Protein AF-A0A933AWJ4-F1 (afdb_monomer)

Mean predicted aligned error: 7.68 Å

Structure (mmCIF, N/CA/C/O backbone):
data_AF-A0A933AWJ4-F1
#
_entry.id   AF-A0A933AWJ4-F1
#
loop_
_atom_site.group_PDB
_atom_site.id
_atom_site.type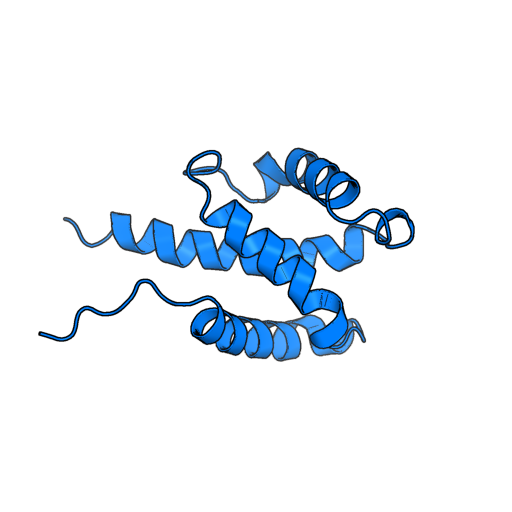_symbol
_atom_site.label_atom_id
_atom_site.label_alt_id
_atom_site.label_comp_id
_atom_site.label_asym_id
_atom_site.label_entity_id
_atom_site.label_seq_id
_atom_site.pdbx_PDB_ins_code
_atom_site.Cartn_x
_atom_site.Cartn_y
_atom_site.Cartn_z
_atom_site.occupancy
_atom_site.B_iso_or_equiv
_atom_site.auth_seq_id
_atom_site.auth_comp_id
_atom_site.auth_asym_id
_atom_site.auth_atom_id
_atom_site.pdbx_PDB_model_num
ATOM 1 N N . MET A 1 1 ? -9.585 -28.565 13.839 1.00 34.72 1 MET A N 1
ATOM 2 C CA . MET A 1 1 ? -10.185 -27.229 13.640 1.00 34.72 1 MET A CA 1
ATOM 3 C C . MET A 1 1 ? -9.211 -26.421 12.804 1.00 34.72 1 MET A C 1
ATOM 5 O O . MET A 1 1 ? -8.126 -26.131 13.290 1.00 34.72 1 MET A O 1
ATOM 9 N N . ALA A 1 2 ? -9.528 -26.156 11.536 1.00 42.50 2 ALA A N 1
ATOM 10 C CA . ALA A 1 2 ? -8.718 -25.260 10.720 1.00 42.50 2 ALA A CA 1
ATOM 11 C C . ALA A 1 2 ? -9.014 -23.830 11.184 1.00 42.50 2 ALA A C 1
ATOM 13 O O . ALA A 1 2 ? -9.994 -23.222 10.767 1.00 42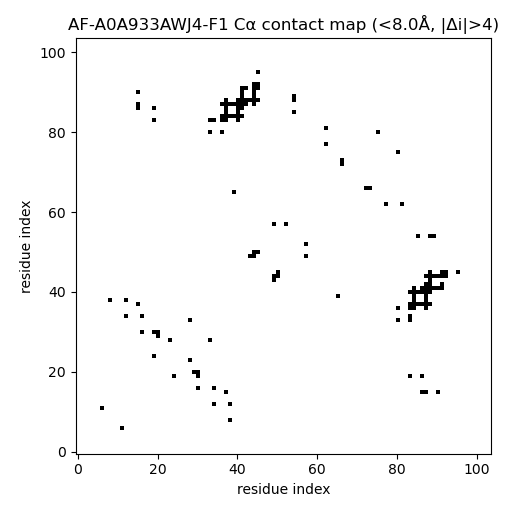.50 2 ALA A O 1
ATOM 14 N N . MET A 1 3 ? -8.207 -23.329 12.120 1.00 45.50 3 MET A N 1
ATOM 15 C CA . MET A 1 3 ? -8.041 -21.890 12.274 1.00 45.50 3 MET A CA 1
ATOM 16 C C . MET A 1 3 ? -7.501 -21.406 10.932 1.00 45.50 3 MET A C 1
ATOM 18 O O . MET A 1 3 ? -6.357 -21.694 10.597 1.00 45.50 3 MET A O 1
ATOM 22 N N . PHE A 1 4 ? -8.336 -20.783 10.104 1.00 43.94 4 PHE A N 1
ATOM 23 C CA . PHE A 1 4 ? -7.812 -20.040 8.968 1.00 43.94 4 PHE A CA 1
ATOM 24 C C . PHE A 1 4 ? -6.927 -18.957 9.585 1.00 43.94 4 PHE A C 1
ATOM 26 O O . PHE A 1 4 ? -7.458 -18.120 10.323 1.00 43.94 4 PHE A O 1
ATOM 33 N N . PRO A 1 5 ? -5.592 -19.011 9.418 1.00 50.84 5 PRO A N 1
ATOM 34 C CA . PRO A 1 5 ? -4.772 -17.915 9.891 1.00 50.84 5 PRO A CA 1
ATOM 35 C C . PRO A 1 5 ? -5.290 -16.637 9.215 1.00 50.84 5 PRO A C 1
ATOM 37 O O . PRO A 1 5 ? -5.772 -16.719 8.078 1.00 50.84 5 PRO A O 1
ATOM 40 N N . PRO A 1 6 ? -5.232 -15.471 9.886 1.00 55.34 6 PRO A N 1
ATOM 41 C CA . PRO A 1 6 ? -5.463 -14.204 9.196 1.00 55.34 6 PRO A CA 1
ATOM 42 C C . PRO A 1 6 ? -4.638 -14.227 7.907 1.00 55.34 6 PRO A C 1
ATOM 44 O O . PRO A 1 6 ? -3.484 -14.675 7.961 1.00 55.34 6 PRO A O 1
ATOM 47 N N . ARG A 1 7 ? -5.254 -13.869 6.763 1.00 63.47 7 ARG A N 1
ATOM 48 C CA . ARG A 1 7 ? -4.607 -13.986 5.446 1.00 63.47 7 ARG A CA 1
ATOM 49 C C . ARG A 1 7 ? -3.20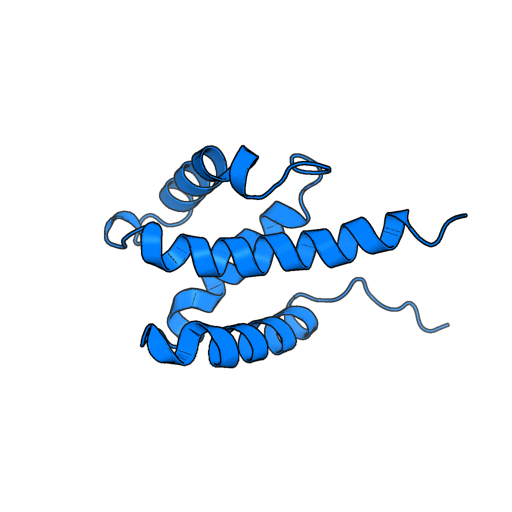2 -13.418 5.566 1.00 63.47 7 ARG A C 1
ATOM 51 O O . ARG A 1 7 ? -3.019 -12.269 5.972 1.00 63.47 7 ARG A O 1
ATOM 58 N N . ARG A 1 8 ? -2.203 -14.266 5.330 1.00 73.81 8 ARG A N 1
ATOM 59 C CA . ARG A 1 8 ? -0.819 -13.837 5.472 1.00 73.81 8 ARG A CA 1
ATOM 60 C C . ARG A 1 8 ? -0.500 -12.943 4.291 1.00 73.81 8 ARG A C 1
ATOM 62 O O . ARG A 1 8 ? -1.032 -13.134 3.200 1.00 73.81 8 ARG A O 1
ATOM 69 N N . TRP A 1 9 ? 0.431 -12.019 4.504 1.00 77.62 9 TRP A N 1
ATOM 70 C CA . TRP A 1 9 ? 0.994 -11.213 3.428 1.00 77.62 9 TRP A CA 1
ATOM 71 C C . TRP A 1 9 ? 1.355 -12.067 2.202 1.00 77.62 9 TRP A C 1
ATOM 73 O O . TRP A 1 9 ? 1.119 -11.632 1.091 1.00 77.62 9 TRP A O 1
ATOM 83 N N . ASP A 1 10 ? 1.837 -13.304 2.377 1.00 81.62 10 ASP A N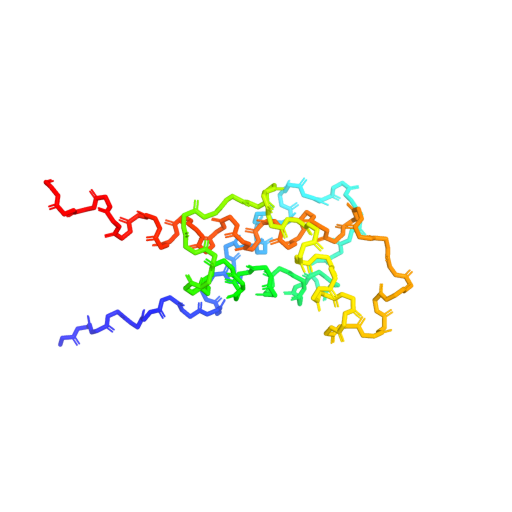 1
ATOM 84 C CA . ASP A 1 10 ? 2.188 -14.194 1.259 1.00 81.62 10 ASP A CA 1
ATOM 85 C C . ASP A 1 10 ? 0.997 -14.560 0.345 1.00 81.62 10 ASP A C 1
ATOM 87 O O . ASP A 1 10 ? 1.151 -14.582 -0.878 1.00 81.62 10 ASP A O 1
ATOM 91 N N . ASP A 1 11 ? -0.195 -14.778 0.916 1.00 82.44 11 ASP A N 1
ATOM 92 C CA . ASP A 1 11 ? -1.425 -15.048 0.160 1.00 82.44 11 ASP A CA 1
ATOM 93 C C . ASP 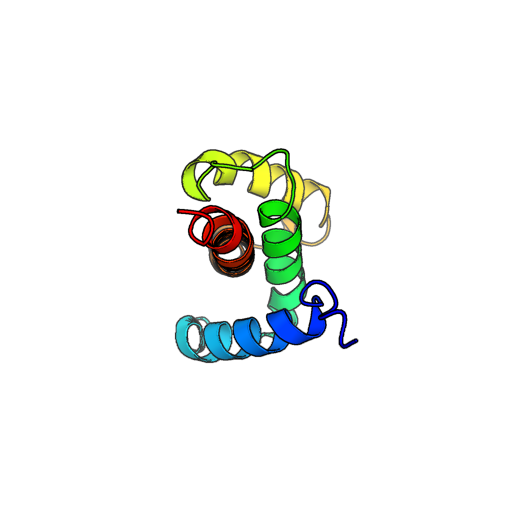A 1 11 ? -1.868 -13.798 -0.612 1.00 82.44 11 ASP A C 1
ATOM 95 O O . ASP A 1 11 ? -2.144 -13.844 -1.812 1.00 82.44 11 ASP A O 1
ATOM 99 N N . VAL A 1 12 ? -1.882 -12.655 0.078 1.00 85.00 12 VAL A N 1
ATOM 100 C CA . VAL A 1 12 ? -2.312 -11.365 -0.478 1.00 85.00 12 VAL A CA 1
ATOM 101 C C . VAL A 1 12 ? -1.322 -10.873 -1.540 1.00 85.00 12 VAL A C 1
ATOM 103 O O . VAL A 1 12 ? -1.737 -10.372 -2.582 1.00 85.00 12 VAL A O 1
ATOM 106 N N . ARG A 1 13 ? -0.021 -11.113 -1.341 1.00 87.19 13 ARG A N 1
ATOM 107 C CA . ARG A 1 13 ? 1.067 -10.803 -2.279 1.00 87.19 13 ARG A CA 1
ATOM 108 C C . ARG A 1 13 ? 0.838 -11.448 -3.639 1.00 87.19 13 ARG A C 1
ATOM 110 O O . ARG A 1 13 ? 1.115 -10.821 -4.651 1.00 87.19 13 ARG A O 1
ATOM 117 N N . ASN A 1 14 ? 0.384 -12.700 -3.684 1.00 88.00 14 ASN A N 1
ATOM 118 C CA . ASN A 1 14 ? 0.209 -13.414 -4.952 1.00 88.00 14 ASN A CA 1
ATOM 119 C C . ASN A 1 14 ? -0.956 -12.832 -5.776 1.00 88.00 14 ASN A C 1
ATOM 121 O O . ASN A 1 14 ? -0.823 -12.590 -6.978 1.00 88.00 14 ASN A O 1
ATOM 125 N N . ASP A 1 15 ? -2.061 -12.522 -5.098 1.00 87.69 15 ASP A N 1
ATOM 126 C CA . ASP A 1 15 ? -3.228 -11.858 -5.687 1.00 87.69 15 ASP A CA 1
ATOM 127 C C . ASP A 1 15 ? -2.864 -10.452 -6.191 1.00 87.69 15 ASP A C 1
ATOM 129 O O . ASP A 1 15 ? -3.098 -10.119 -7.351 1.00 87.69 15 ASP A O 1
ATOM 133 N N . LEU A 1 16 ? -2.199 -9.659 -5.342 1.00 88.62 16 LEU A N 1
ATOM 134 C CA . LEU A 1 16 ? -1.757 -8.299 -5.653 1.00 88.62 16 LEU A CA 1
ATOM 135 C C . LEU A 1 16 ? -0.729 -8.261 -6.778 1.00 88.62 16 LEU A C 1
ATOM 137 O O . LEU A 1 16 ? -0.800 -7.384 -7.629 1.00 88.62 16 LEU A O 1
ATOM 141 N N . ARG A 1 17 ? 0.197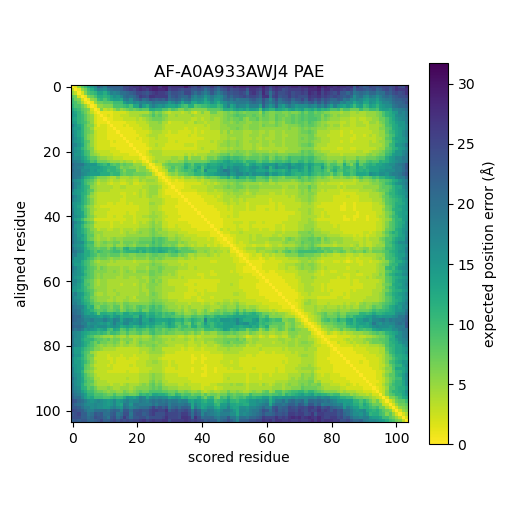 -9.225 -6.826 1.00 89.88 17 ARG A N 1
ATOM 142 C CA . ARG A 1 17 ? 1.146 -9.364 -7.934 1.00 89.88 17 ARG A CA 1
ATOM 143 C C . ARG A 1 17 ? 0.425 -9.597 -9.252 1.00 89.88 17 ARG A C 1
ATOM 145 O O . ARG A 1 17 ? 0.785 -8.990 -10.255 1.00 89.88 17 ARG A O 1
ATOM 152 N N . SER A 1 18 ? -0.562 -10.486 -9.248 1.00 88.62 18 SER A N 1
ATOM 153 C CA . SER A 1 18 ? -1.340 -10.804 -10.445 1.00 88.62 18 SER A CA 1
ATOM 154 C C . SER A 1 18 ? -2.169 -9.603 -10.904 1.00 88.62 18 SER A C 1
ATOM 156 O O . SER A 1 18 ? -2.255 -9.339 -12.103 1.00 88.62 18 SER A O 1
ATOM 158 N N . ASP A 1 19 ? -2.746 -8.850 -9.963 1.00 87.50 19 ASP A N 1
ATOM 159 C CA . ASP A 1 19 ? -3.483 -7.626 -10.276 1.00 87.50 19 ASP A CA 1
ATOM 160 C C . ASP A 1 19 ? -2.562 -6.508 -10.779 1.00 87.50 19 ASP A C 1
ATOM 162 O O . ASP A 1 19 ? -2.867 -5.870 -11.785 1.00 87.50 19 ASP A O 1
ATOM 166 N N . TRP A 1 20 ? -1.394 -6.341 -10.150 1.00 86.94 20 TRP A N 1
ATOM 167 C CA . TRP A 1 20 ? -0.380 -5.385 -10.577 1.00 86.94 20 TRP A CA 1
ATOM 168 C C . TRP A 1 20 ? 0.079 -5.657 -12.004 1.00 86.94 20 TRP A C 1
ATOM 170 O O . TRP A 1 20 ? 0.072 -4.750 -12.830 1.00 86.94 20 TRP A O 1
ATOM 180 N N . ASP A 1 21 ? 0.443 -6.905 -12.307 1.00 86.81 21 ASP A N 1
ATOM 181 C CA . ASP A 1 21 ? 0.871 -7.296 -13.648 1.00 86.81 21 ASP A CA 1
ATOM 182 C C . ASP A 1 21 ? -0.245 -6.982 -14.654 1.00 86.81 21 ASP A C 1
ATOM 184 O O . ASP A 1 21 ? -0.049 -6.215 -15.591 1.00 86.81 21 ASP A O 1
ATOM 188 N N . ARG A 1 22 ? -1.477 -7.424 -14.384 1.00 85.31 22 ARG A N 1
ATOM 189 C CA . ARG A 1 22 ? -2.623 -7.187 -15.271 1.00 85.31 22 ARG A CA 1
ATOM 190 C C . ARG A 1 22 ? -2.917 -5.703 -15.522 1.00 85.31 22 ARG A C 1
ATOM 192 O O . ARG A 1 22 ? -3.216 -5.334 -16.657 1.00 85.31 22 ARG A O 1
ATOM 199 N N . THR A 1 23 ? -2.887 -4.878 -14.480 1.00 80.19 23 THR A N 1
ATOM 200 C CA . THR A 1 23 ? -3.335 -3.476 -14.531 1.00 80.19 23 THR A CA 1
ATOM 201 C C . THR A 1 23 ? -2.211 -2.531 -14.964 1.00 80.19 23 THR A C 1
ATOM 203 O O . THR A 1 23 ? -2.445 -1.580 -15.712 1.00 80.19 23 THR A O 1
ATOM 206 N N . TYR A 1 24 ? -0.974 -2.815 -14.554 1.00 75.12 24 TYR A N 1
ATOM 207 C CA . TYR A 1 24 ? 0.178 -1.920 -14.683 1.00 75.12 24 TYR A CA 1
ATOM 208 C C . TYR A 1 24 ? 1.296 -2.478 -15.579 1.00 75.12 24 TYR A C 1
ATOM 210 O O . TYR A 1 24 ? 2.359 -1.865 -15.671 1.00 75.12 24 TYR A O 1
ATOM 218 N N . LEU A 1 25 ? 1.044 -3.547 -16.352 1.00 64.56 25 LEU A N 1
ATOM 219 C CA . LEU A 1 25 ? 1.909 -4.018 -17.456 1.00 64.56 25 LEU A CA 1
ATOM 220 C C . LEU A 1 25 ? 2.392 -2.867 -18.368 1.00 64.56 25 LEU A C 1
ATOM 222 O O . LEU A 1 25 ? 3.513 -2.890 -18.877 1.00 64.56 25 LEU A O 1
ATOM 226 N N . ALA A 1 26 ? 1.572 -1.823 -18.541 1.00 65.19 26 ALA A N 1
ATOM 227 C CA . ALA A 1 26 ? 1.899 -0.634 -19.333 1.00 65.19 26 ALA A CA 1
ATOM 228 C C . ALA A 1 26 ? 2.871 0.351 -18.647 1.00 65.19 26 ALA A C 1
ATOM 230 O O . ALA A 1 26 ? 3.554 1.110 -19.334 1.00 65.19 26 ALA A O 1
ATOM 231 N N . TYR A 1 27 ? 2.965 0.337 -17.314 1.00 67.38 27 TYR A N 1
ATOM 232 C CA . TYR A 1 27 ? 3.802 1.250 -16.525 1.00 67.38 27 TYR A CA 1
ATOM 233 C C . TYR A 1 27 ? 5.288 0.861 -16.512 1.00 67.38 27 TYR A C 1
ATOM 235 O O . TYR A 1 27 ? 6.104 1.598 -15.961 1.00 67.38 27 TYR A O 1
ATOM 243 N N . LYS A 1 28 ? 5.660 -0.268 -17.140 1.00 69.62 28 LYS A N 1
ATOM 244 C CA . LYS A 1 28 ? 7.043 -0.777 -17.250 1.00 69.62 28 LYS A CA 1
ATOM 245 C C . LYS A 1 28 ? 7.781 -0.935 -15.911 1.00 69.62 28 LYS A C 1
ATOM 247 O O . LYS A 1 28 ? 9.007 -1.004 -15.906 1.00 69.62 28 LYS A O 1
ATOM 252 N N . ARG A 1 29 ? 7.059 -1.011 -14.792 1.00 76.88 29 ARG A N 1
ATOM 253 C CA . ARG A 1 29 ? 7.625 -1.279 -13.469 1.00 76.88 29 ARG A CA 1
ATOM 254 C C . ARG A 1 29 ? 7.341 -2.737 -13.099 1.00 76.88 29 ARG A C 1
ATOM 256 O O . ARG A 1 29 ? 6.168 -3.113 -13.002 1.00 76.88 29 ARG A O 1
ATOM 263 N N . PRO A 1 30 ? 8.375 -3.571 -12.922 1.00 84.62 30 PRO A N 1
ATOM 264 C CA . PRO A 1 30 ? 8.194 -4.933 -12.461 1.00 84.62 30 PRO A CA 1
ATOM 265 C C . PRO A 1 30 ? 7.665 -4.928 -11.026 1.00 84.62 30 PRO A C 1
ATOM 267 O O . PRO A 1 30 ? 7.982 -4.047 -10.228 1.00 84.62 30 PRO A O 1
ATOM 270 N N . TRP A 1 31 ? 6.896 -5.963 -10.686 1.00 84.31 31 TRP A N 1
ATOM 271 C CA . TRP A 1 31 ? 6.405 -6.191 -9.325 1.00 84.31 31 TRP A CA 1
ATOM 272 C C . TRP A 1 31 ? 7.515 -6.081 -8.268 1.00 84.31 31 TRP A C 1
ATOM 274 O O . TRP A 1 31 ? 7.288 -5.557 -7.188 1.00 84.31 31 TRP A O 1
ATOM 284 N N . GLU A 1 32 ? 8.722 -6.554 -8.580 1.00 85.69 32 GLU A N 1
ATOM 285 C CA . GLU A 1 32 ? 9.858 -6.566 -7.653 1.00 85.69 32 GLU A CA 1
ATOM 286 C C . GLU A 1 32 ? 10.272 -5.172 -7.168 1.00 85.69 32 GLU A C 1
ATOM 288 O O . GLU A 1 32 ? 10.740 -5.060 -6.036 1.00 85.69 32 GLU A O 1
ATOM 293 N N . GLU A 1 33 ? 10.068 -4.138 -7.991 1.00 84.38 33 GLU A N 1
ATOM 294 C CA . GLU A 1 33 ? 10.354 -2.746 -7.631 1.00 84.38 33 GLU A CA 1
ATOM 295 C C . GLU A 1 33 ? 9.254 -2.131 -6.765 1.00 84.38 33 GLU A C 1
ATOM 297 O O . GLU A 1 33 ? 9.559 -1.287 -5.938 1.00 84.38 33 GLU A O 1
ATOM 302 N N . VAL A 1 34 ? 7.999 -2.565 -6.924 1.00 86.50 34 VAL A N 1
ATOM 303 C CA . VAL A 1 34 ? 6.845 -1.954 -6.238 1.00 86.50 34 VAL A CA 1
ATOM 304 C C . VAL A 1 34 ? 6.302 -2.776 -5.072 1.00 86.50 34 VAL A C 1
ATOM 306 O O . VAL A 1 34 ? 5.411 -2.335 -4.352 1.00 86.50 34 VAL A O 1
ATOM 309 N N . GLN A 1 35 ? 6.784 -4.007 -4.890 1.00 87.75 35 GLN A N 1
ATOM 310 C CA . GLN A 1 35 ? 6.240 -4.939 -3.899 1.00 87.75 35 GLN A CA 1
ATOM 311 C C . GLN A 1 35 ? 6.280 -4.377 -2.476 1.00 87.75 35 GLN A C 1
ATOM 313 O O . GLN A 1 35 ? 5.409 -4.703 -1.669 1.00 87.75 35 GLN A O 1
ATOM 318 N N . ASP A 1 36 ? 7.290 -3.560 -2.170 1.00 88.38 36 ASP A N 1
ATOM 319 C CA . ASP A 1 36 ? 7.462 -2.962 -0.851 1.00 88.38 36 ASP A CA 1
ATOM 320 C C . ASP A 1 36 ? 6.443 -1.835 -0.635 1.00 88.38 36 ASP A C 1
ATOM 322 O O . ASP A 1 36 ? 5.789 -1.780 0.404 1.00 88.38 36 ASP A O 1
ATOM 326 N N . ASP A 1 37 ? 6.167 -1.040 -1.672 1.00 89.31 37 ASP A N 1
ATOM 327 C CA . ASP A 1 37 ? 5.134 0.003 -1.656 1.00 89.31 37 ASP A CA 1
ATOM 328 C C . ASP A 1 37 ? 3.728 -0.582 -1.532 1.00 89.31 37 ASP A C 1
ATOM 330 O O . ASP A 1 37 ? 2.904 -0.109 -0.744 1.00 89.31 37 ASP A O 1
ATOM 334 N N . VAL A 1 38 ? 3.452 -1.653 -2.282 1.00 89.81 38 VAL A N 1
ATOM 335 C CA . VAL A 1 38 ? 2.184 -2.382 -2.174 1.00 89.81 38 VAL A CA 1
ATOM 336 C C . VAL A 1 38 ? 2.019 -2.936 -0.760 1.00 89.81 38 VAL A C 1
ATOM 338 O O . VAL A 1 38 ? 0.938 -2.841 -0.171 1.00 89.81 38 VAL A O 1
ATOM 341 N N . ARG A 1 39 ? 3.090 -3.495 -0.189 1.00 90.38 39 ARG A N 1
ATOM 342 C CA . ARG A 1 39 ? 3.076 -4.003 1.182 1.00 90.38 39 ARG A CA 1
ATOM 343 C C . ARG A 1 39 ? 2.792 -2.899 2.182 1.00 90.38 39 ARG A C 1
ATOM 345 O O . ARG A 1 39 ? 1.925 -3.075 3.035 1.00 90.38 39 ARG A O 1
ATOM 352 N N . PHE A 1 40 ? 3.482 -1.772 2.051 1.00 90.25 40 PHE A N 1
ATOM 353 C CA . PHE A 1 40 ? 3.274 -0.604 2.889 1.00 90.25 40 PHE A CA 1
ATOM 354 C C . PHE A 1 40 ? 1.807 -0.160 2.843 1.00 90.25 40 PHE A C 1
ATOM 356 O O . PHE A 1 40 ? 1.180 0.002 3.889 1.00 90.25 40 PHE A O 1
ATOM 363 N N . GLY A 1 41 ? 1.221 -0.060 1.646 1.00 90.19 41 GLY A N 1
ATOM 364 C CA . GLY A 1 41 ? -0.197 0.252 1.468 1.00 90.19 41 GLY A CA 1
ATOM 365 C C . GLY A 1 41 ? -1.128 -0.722 2.189 1.00 90.19 41 GLY A C 1
ATOM 366 O O . GLY A 1 41 ? -2.036 -0.290 2.900 1.00 90.19 41 GLY A O 1
ATOM 367 N N . TRP A 1 42 ? -0.882 -2.028 2.066 1.00 89.25 42 TRP A N 1
ATOM 368 C CA . TRP A 1 42 ? -1.674 -3.067 2.736 1.00 89.25 42 TRP A CA 1
ATOM 369 C C . TRP A 1 42 ? -1.549 -3.016 4.267 1.00 89.25 42 TRP A C 1
ATOM 371 O O . TRP A 1 42 ? -2.553 -3.113 4.980 1.00 89.25 42 TRP A O 1
ATOM 381 N N . GLU A 1 43 ? -0.340 -2.792 4.788 1.00 89.12 43 GLU A N 1
ATOM 382 C CA . GLU A 1 43 ? -0.096 -2.627 6.225 1.00 89.12 43 GLU A CA 1
ATOM 383 C C . GLU A 1 43 ? -0.818 -1.383 6.771 1.00 89.12 43 GLU A C 1
ATOM 385 O O . GLU A 1 43 ? -1.449 -1.456 7.829 1.00 89.12 43 GLU A O 1
ATOM 390 N N . GLN A 1 44 ? -0.813 -0.262 6.035 1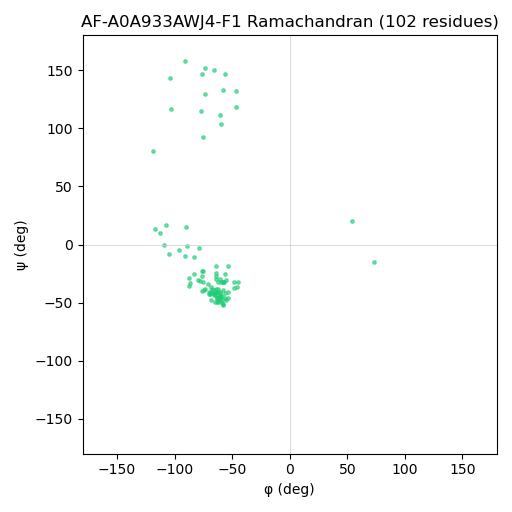.00 90.12 44 GLN A N 1
ATOM 391 C CA . GLN A 1 44 ? -1.566 0.931 6.431 1.00 90.12 44 GLN A CA 1
ATOM 392 C C . GLN A 1 44 ? -3.082 0.730 6.301 1.00 90.12 44 GLN A C 1
ATOM 394 O O . GLN A 1 44 ? -3.822 1.112 7.200 1.00 90.12 44 GLN A O 1
ATOM 399 N N . GLY A 1 45 ? -3.577 0.078 5.249 1.00 87.06 45 GLY A N 1
ATOM 400 C CA . GLY A 1 45 ? -5.015 -0.187 5.096 1.00 87.06 45 GLY A CA 1
ATOM 401 C C . GLY A 1 45 ? -5.585 -1.106 6.182 1.00 87.06 45 GLY A C 1
ATOM 402 O O . GLY A 1 45 ? -6.758 -0.986 6.539 1.00 87.06 45 GLY A O 1
ATOM 403 N N . SER A 1 46 ? -4.740 -1.971 6.748 1.00 84.38 46 SER A N 1
ATOM 404 C CA . SER A 1 46 ? -5.070 -2.848 7.881 1.00 84.38 46 SER A CA 1
ATOM 405 C C . SER A 1 46 ? -4.943 -2.150 9.242 1.00 84.38 46 SER A C 1
ATOM 407 O O . SER A 1 46 ? -5.362 -2.689 10.269 1.00 84.38 46 SER A O 1
ATOM 409 N N . ASN A 1 47 ? -4.351 -0.954 9.286 1.00 86.00 47 ASN A N 1
ATOM 410 C CA . ASN A 1 47 ? -4.120 -0.227 10.525 1.00 86.00 47 ASN A CA 1
ATOM 411 C C . ASN A 1 47 ? -5.443 0.354 11.061 1.00 86.00 47 ASN A C 1
ATOM 413 O O . ASN A 1 47 ? -6.142 1.071 10.335 1.00 86.00 47 ASN A O 1
ATOM 417 N N . PRO A 1 48 ? -5.777 0.133 12.350 1.00 83.06 48 PRO A N 1
ATOM 418 C CA . PRO A 1 48 ? -6.994 0.662 12.956 1.00 83.06 48 PRO A CA 1
ATOM 419 C C . PRO A 1 48 ? -7.133 2.188 12.858 1.00 83.06 48 PRO A C 1
ATOM 421 O O . PRO A 1 48 ? -8.252 2.695 12.840 1.00 83.06 48 PRO A O 1
ATOM 424 N N . ARG A 1 49 ? -6.016 2.921 12.742 1.00 84.06 49 ARG A N 1
ATOM 425 C CA . ARG A 1 49 ? -5.994 4.380 12.545 1.00 84.06 49 ARG A CA 1
ATOM 426 C C . ARG A 1 49 ? -6.747 4.828 11.290 1.00 84.06 49 ARG A C 1
ATOM 428 O O . ARG A 1 49 ? -7.337 5.901 11.302 1.00 84.06 49 ARG A O 1
ATOM 435 N N . TYR A 1 50 ? -6.745 4.011 10.238 1.00 84.56 50 TYR A N 1
ATOM 436 C CA . TYR A 1 50 ? -7.377 4.335 8.959 1.00 84.56 50 TYR A CA 1
ATOM 437 C C . TYR A 1 50 ? -8.656 3.531 8.715 1.00 84.56 50 TYR A C 1
ATOM 439 O O . TYR A 1 50 ? -9.132 3.460 7.580 1.00 84.56 50 TYR A O 1
ATOM 447 N N . LEU A 1 51 ? -9.250 2.919 9.747 1.00 76.94 51 LEU A N 1
ATOM 448 C CA . LEU A 1 51 ? -10.556 2.263 9.631 1.00 76.94 51 LEU A CA 1
ATOM 449 C C . LEU A 1 51 ? -11.612 3.267 9.146 1.00 76.94 51 LEU A C 1
ATOM 451 O O . LEU A 1 51 ? -11.684 4.394 9.617 1.00 76.94 51 LEU A O 1
ATOM 455 N N . GLY A 1 52 ? -12.413 2.871 8.154 1.00 77.81 52 GLY A N 1
ATOM 456 C CA . GLY A 1 52 ? -13.409 3.751 7.523 1.00 77.81 52 GLY A CA 1
ATOM 457 C C . GLY A 1 52 ? -12.875 4.853 6.588 1.00 77.81 52 GLY A C 1
ATOM 458 O O . GLY A 1 52 ? -13.655 5.362 5.793 1.00 77.81 52 GLY A O 1
ATOM 459 N N . ALA A 1 53 ? -11.577 5.177 6.601 1.00 85.81 53 ALA A N 1
ATOM 460 C CA . ALA A 1 53 ? -10.997 6.175 5.691 1.00 85.81 53 ALA A CA 1
ATOM 461 C C . ALA A 1 53 ? -10.815 5.628 4.264 1.00 85.81 53 ALA A C 1
ATOM 463 O O . ALA A 1 53 ? -10.522 4.438 4.104 1.00 85.81 53 ALA A O 1
ATOM 464 N N . LYS A 1 54 ? -10.963 6.463 3.230 1.00 85.88 54 LYS A N 1
ATOM 465 C CA . LYS A 1 54 ? -10.603 6.095 1.851 1.00 85.88 54 LYS A CA 1
ATOM 466 C C . LYS A 1 54 ? -9.160 6.481 1.567 1.00 85.88 54 LYS A C 1
ATOM 468 O O . LYS A 1 54 ? -8.633 7.380 2.211 1.00 85.88 54 LYS A O 1
ATOM 473 N N . PHE A 1 55 ? -8.546 5.835 0.575 1.00 86.88 55 PHE A N 1
ATOM 474 C CA . PHE A 1 55 ? -7.184 6.168 0.152 1.00 86.88 55 PHE A CA 1
ATOM 475 C C . PHE A 1 55 ? -7.035 7.663 -0.168 1.00 86.88 55 PHE A C 1
ATOM 477 O O . PHE A 1 55 ? -6.067 8.277 0.253 1.00 86.88 55 PHE A O 1
ATOM 484 N N . GLU A 1 56 ? -8.029 8.259 -0.832 1.00 90.00 56 GLU A N 1
ATOM 485 C CA . GLU A 1 56 ? -8.034 9.680 -1.211 1.00 90.00 56 GLU A CA 1
ATOM 486 C C . GLU A 1 56 ? -7.994 10.624 0.004 1.00 90.00 56 GLU A C 1
ATOM 488 O O . GLU A 1 56 ? -7.388 11.689 -0.071 1.00 90.00 56 GLU A O 1
ATOM 493 N N . ASP A 1 57 ? -8.596 10.229 1.132 1.00 90.19 57 ASP A N 1
ATOM 494 C CA . ASP A 1 57 ? -8.602 11.028 2.366 1.00 90.19 57 ASP A CA 1
ATOM 495 C C . ASP A 1 57 ? -7.254 10.974 3.099 1.00 90.19 57 ASP A C 1
ATOM 497 O O . ASP A 1 57 ? -6.909 11.887 3.848 1.00 90.19 57 ASP A O 1
ATOM 501 N N . VAL A 1 58 ? -6.499 9.887 2.910 1.00 91.94 58 VAL A N 1
ATOM 502 C CA . VAL A 1 58 ? -5.239 9.624 3.620 1.00 91.94 58 VAL A CA 1
ATOM 503 C C . VAL A 1 58 ? -4.012 9.742 2.719 1.00 91.94 58 VAL A C 1
ATOM 505 O O . VAL A 1 58 ? -2.903 9.575 3.211 1.00 91.94 58 VAL A O 1
ATOM 508 N N . GLU A 1 59 ? -4.180 10.048 1.429 1.00 90.81 59 GLU A N 1
ATOM 509 C CA . GLU A 1 59 ? -3.103 10.078 0.426 1.00 90.81 59 GLU A CA 1
ATOM 510 C C . GLU A 1 59 ? -1.937 10.974 0.867 1.00 90.81 59 GLU A C 1
ATOM 512 O O . GLU A 1 59 ? -0.789 10.540 0.819 1.00 90.81 59 GLU A O 1
ATOM 517 N N . ASP A 1 60 ? -2.223 12.180 1.368 1.00 90.88 60 ASP A N 1
ATOM 518 C CA . ASP A 1 60 ? -1.202 13.138 1.824 1.00 90.88 60 ASP A CA 1
ATOM 519 C C . ASP A 1 60 ? -0.450 12.648 3.081 1.00 90.88 60 ASP A C 1
ATOM 521 O O . ASP A 1 60 ? 0.769 12.799 3.186 1.00 90.88 60 ASP A O 1
ATOM 525 N N . GLU A 1 61 ? -1.154 12.004 4.022 1.00 90.94 61 GLU A N 1
ATOM 526 C CA . GLU A 1 61 ? -0.534 11.415 5.221 1.00 90.94 61 GLU A CA 1
ATOM 527 C C . GLU A 1 61 ? 0.314 10.189 4.852 1.00 90.94 61 GLU A C 1
ATOM 529 O O . GLU A 1 61 ? 1.444 10.052 5.326 1.00 90.94 61 GLU A O 1
ATOM 534 N N . LEU A 1 62 ? -0.197 9.330 3.964 1.00 90.44 62 LEU A N 1
ATOM 535 C CA . LEU A 1 62 ? 0.507 8.151 3.468 1.00 90.44 62 LEU A CA 1
ATOM 536 C C . LEU A 1 62 ? 1.758 8.526 2.682 1.00 90.44 62 LEU A C 1
ATOM 538 O O . LEU A 1 62 ? 2.788 7.893 2.891 1.00 90.44 62 LEU A O 1
ATOM 542 N N . GLN A 1 63 ? 1.691 9.556 1.836 1.00 90.31 63 GLN A N 1
ATOM 543 C CA . GLN A 1 63 ? 2.847 10.055 1.096 1.00 90.31 63 GLN A CA 1
ATOM 544 C C . GLN A 1 63 ? 3.962 10.469 2.058 1.00 90.31 63 GLN A C 1
ATOM 546 O O . GLN A 1 63 ? 5.080 9.971 1.958 1.00 90.31 63 GLN A O 1
ATOM 551 N N . LYS A 1 64 ? 3.649 11.314 3.045 1.00 89.62 64 LYS A N 1
ATOM 552 C CA . LYS A 1 64 ? 4.636 11.787 4.029 1.00 89.62 64 LYS A CA 1
ATOM 553 C C . LYS A 1 64 ? 5.220 10.648 4.857 1.00 89.62 64 LYS A C 1
ATOM 555 O O . LYS A 1 64 ? 6.419 10.632 5.150 1.00 89.62 64 LYS A O 1
ATOM 560 N N . LEU A 1 65 ? 4.371 9.704 5.263 1.00 89.00 65 LEU A N 1
ATOM 561 C CA . LEU A 1 65 ? 4.798 8.533 6.021 1.00 89.00 65 LEU A CA 1
ATOM 562 C C . LEU A 1 65 ? 5.736 7.664 5.180 1.00 89.00 65 LEU A C 1
ATOM 564 O O . LEU A 1 65 ? 6.783 7.250 5.666 1.00 89.00 65 LEU A O 1
ATOM 568 N N . TRP A 1 66 ? 5.394 7.452 3.915 1.00 86.62 66 TRP A N 1
ATOM 569 C CA . TRP A 1 66 ? 6.202 6.703 2.969 1.00 86.62 66 TRP A CA 1
ATOM 570 C C . TRP A 1 66 ? 7.556 7.383 2.706 1.00 86.62 66 TRP A C 1
ATOM 572 O O . TRP A 1 66 ? 8.588 6.734 2.841 1.00 86.62 66 TRP A O 1
ATOM 582 N N . GLU A 1 67 ? 7.591 8.700 2.471 1.00 86.94 67 GLU A N 1
ATOM 583 C CA . GLU A 1 67 ? 8.839 9.470 2.305 1.00 86.94 67 GLU A CA 1
ATOM 584 C C . GLU A 1 67 ? 9.743 9.385 3.548 1.00 86.94 67 GLU A C 1
ATOM 586 O O . GLU A 1 67 ? 10.972 9.394 3.447 1.00 86.94 67 GLU A O 1
ATOM 591 N N . THR A 1 68 ? 9.132 9.277 4.732 1.00 87.50 68 THR A N 1
ATOM 592 C CA . THR A 1 68 ? 9.842 9.111 6.007 1.00 87.50 68 THR A CA 1
ATOM 593 C C . THR A 1 68 ? 10.361 7.681 6.191 1.00 87.50 68 THR A C 1
ATOM 595 O O . THR A 1 68 ? 11.473 7.487 6.686 1.00 87.50 68 THR A O 1
ATOM 598 N N . SER A 1 69 ? 9.572 6.677 5.804 1.00 83.69 69 SER A N 1
ATOM 599 C CA . SER A 1 69 ? 9.911 5.253 5.924 1.00 83.69 69 SER A CA 1
ATOM 600 C C . SER A 1 69 ? 10.930 4.790 4.881 1.00 83.69 69 SER A C 1
ATOM 602 O O . SER A 1 69 ? 11.762 3.934 5.185 1.00 83.69 69 SER A O 1
ATOM 604 N N . PHE A 1 70 ? 10.912 5.379 3.685 1.00 81.69 70 PHE A N 1
ATOM 605 C CA . PHE A 1 70 ? 11.750 4.998 2.554 1.00 81.69 70 PHE A CA 1
ATOM 606 C C . PHE A 1 70 ? 12.654 6.162 2.127 1.00 81.69 70 PHE A C 1
ATOM 608 O O . PHE A 1 70 ? 12.401 6.838 1.131 1.00 81.69 70 PHE A O 1
ATOM 615 N N . PRO A 1 71 ? 13.779 6.395 2.829 1.00 73.25 71 PRO A N 1
ATOM 616 C CA . PRO A 1 71 ? 14.671 7.516 2.529 1.00 73.25 71 PRO A CA 1
ATOM 617 C C . PRO A 1 71 ? 15.338 7.426 1.145 1.00 73.25 71 PRO A C 1
ATOM 619 O O . PRO A 1 71 ? 15.823 8.436 0.633 1.00 73.25 71 PRO A O 1
ATOM 622 N N . HIS A 1 72 ? 15.378 6.240 0.525 1.00 72.38 72 HIS A N 1
ATOM 623 C CA . HIS A 1 72 ? 15.829 6.065 -0.862 1.00 72.38 72 HIS A CA 1
ATOM 624 C C . HIS A 1 72 ? 14.786 6.533 -1.881 1.00 72.38 72 HIS A C 1
ATOM 626 O O . HIS A 1 72 ? 15.133 6.910 -2.997 1.00 72.38 72 HIS A O 1
ATOM 632 N N . ALA A 1 73 ? 13.528 6.575 -1.473 1.00 64.56 73 ALA A N 1
ATOM 633 C CA . ALA A 1 73 ? 12.403 6.811 -2.346 1.00 64.56 73 ALA A CA 1
ATOM 634 C C . ALA A 1 73 ? 12.071 8.308 -2.501 1.00 64.56 73 ALA A C 1
ATOM 636 O O . ALA A 1 73 ? 11.293 8.698 -3.362 1.00 64.56 73 ALA A O 1
ATOM 637 N N . ARG A 1 74 ? 12.821 9.185 -1.810 1.00 62.59 74 ARG A N 1
ATOM 638 C CA . ARG A 1 74 ? 12.929 10.629 -2.118 1.00 62.59 74 ARG A CA 1
ATOM 639 C C . ARG A 1 74 ? 13.337 10.933 -3.568 1.00 62.59 74 ARG A C 1
ATOM 641 O O . ARG A 1 74 ? 13.239 12.073 -4.010 1.00 62.59 74 ARG A O 1
ATOM 648 N N . PHE A 1 75 ? 13.904 9.945 -4.262 1.00 65.44 75 PHE A N 1
ATOM 649 C CA . PHE A 1 75 ? 14.295 10.038 -5.668 1.00 65.44 75 PHE A CA 1
ATOM 650 C C . PHE A 1 75 ? 13.232 9.472 -6.617 1.00 65.44 75 PHE A C 1
ATOM 652 O O . PHE A 1 75 ? 13.399 9.565 -7.832 1.00 65.44 75 PHE A O 1
ATOM 659 N N . GLU A 1 76 ? 12.158 8.896 -6.082 1.00 73.25 76 GLU A N 1
ATOM 660 C CA . GLU A 1 76 ? 11.069 8.318 -6.853 1.00 73.25 76 GLU A CA 1
ATOM 661 C C . GLU A 1 76 ? 9.841 9.228 -6.851 1.00 73.25 76 GLU A C 1
ATOM 663 O O . GLU A 1 76 ? 9.516 9.906 -5.878 1.00 73.25 76 GLU A O 1
ATOM 668 N N . ASP A 1 77 ? 9.146 9.265 -7.985 1.00 81.19 77 ASP A N 1
ATOM 669 C CA . ASP A 1 77 ? 7.933 10.061 -8.140 1.00 81.19 77 ASP A CA 1
ATOM 670 C C . ASP A 1 77 ? 6.771 9.339 -7.436 1.00 81.19 77 ASP A C 1
ATOM 672 O O . ASP A 1 77 ? 6.323 8.285 -7.903 1.00 81.19 77 ASP A O 1
ATOM 676 N N . TRP A 1 78 ? 6.224 9.939 -6.369 1.00 82.94 78 TRP A N 1
ATOM 677 C CA . TRP A 1 78 ? 5.030 9.435 -5.666 1.00 82.94 78 TRP A CA 1
ATOM 678 C C . TRP A 1 78 ? 3.891 9.092 -6.632 1.00 82.94 78 TRP A C 1
ATOM 680 O O . TRP A 1 78 ? 3.174 8.124 -6.429 1.00 82.94 78 TRP A O 1
ATOM 690 N N . ARG A 1 79 ? 3.759 9.813 -7.754 1.00 81.00 79 ARG A N 1
ATOM 691 C CA . ARG A 1 79 ? 2.757 9.535 -8.799 1.00 81.00 79 ARG A CA 1
ATOM 692 C C . ARG A 1 79 ? 2.800 8.109 -9.354 1.00 81.00 79 ARG A C 1
ATOM 694 O O . ARG A 1 79 ? 1.758 7.616 -9.772 1.00 81.00 79 ARG A O 1
ATOM 701 N N . TYR A 1 80 ? 3.968 7.468 -9.381 1.00 78.19 80 TYR A N 1
ATOM 702 C CA . TYR A 1 80 ? 4.108 6.085 -9.846 1.00 78.19 80 TYR A CA 1
ATOM 703 C C . TYR A 1 80 ? 3.866 5.069 -8.730 1.00 78.19 80 TYR A C 1
ATOM 705 O O . TYR A 1 80 ? 3.329 3.996 -8.981 1.00 78.19 80 TYR A O 1
ATOM 713 N N . LEU A 1 81 ? 4.237 5.420 -7.503 1.00 83.81 81 LEU A N 1
ATOM 714 C CA . LEU A 1 81 ? 4.191 4.527 -6.345 1.00 83.81 81 LEU A CA 1
ATOM 715 C C . LEU A 1 81 ? 2.827 4.562 -5.664 1.00 83.81 81 LEU A C 1
ATOM 717 O O . LEU A 1 81 ? 2.376 3.558 -5.126 1.00 83.81 81 LEU A O 1
ATOM 721 N N . LYS A 1 82 ? 2.113 5.688 -5.750 1.00 87.69 82 LYS A N 1
ATOM 722 C CA . LYS A 1 82 ? 0.785 5.843 -5.161 1.00 87.69 82 LYS A CA 1
ATOM 723 C C . LYS A 1 82 ? -0.186 4.793 -5.667 1.00 87.69 82 LYS A C 1
ATOM 725 O O . LYS A 1 82 ? -1.051 4.379 -4.917 1.00 87.69 82 LYS A O 1
ATOM 730 N N . GLU A 1 83 ? -0.039 4.355 -6.914 1.00 88.44 83 GLU A N 1
ATOM 731 C CA . GLU A 1 83 ? -0.875 3.310 -7.497 1.00 88.44 83 GLU A CA 1
ATOM 732 C C . GLU A 1 83 ? -0.597 1.953 -6.835 1.00 88.44 83 GLU A C 1
ATOM 734 O O . GLU A 1 83 ? -1.531 1.233 -6.490 1.00 88.44 83 GLU A O 1
ATOM 739 N N . ALA A 1 84 ? 0.674 1.647 -6.560 1.00 89.19 84 ALA A N 1
ATOM 740 C CA . ALA A 1 84 ? 1.085 0.457 -5.821 1.00 89.19 84 ALA A CA 1
ATOM 741 C C . ALA A 1 84 ? 0.579 0.495 -4.369 1.00 89.19 84 ALA A C 1
ATOM 743 O O . ALA A 1 84 ? -0.079 -0.440 -3.906 1.00 89.19 84 ALA A O 1
ATOM 744 N N . VAL A 1 85 ? 0.804 1.614 -3.673 1.00 91.25 85 VAL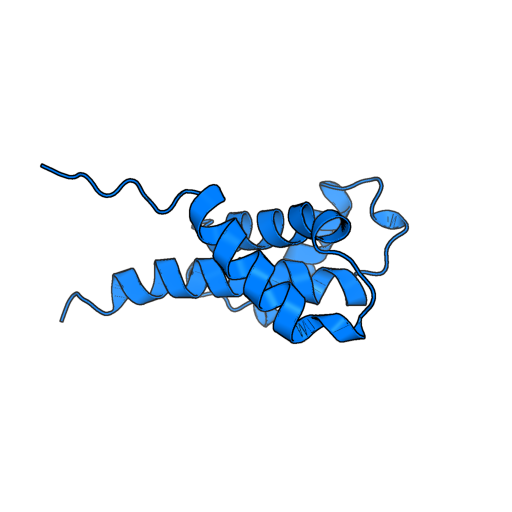 A N 1
ATOM 745 C CA . VAL A 1 85 ? 0.316 1.822 -2.301 1.00 91.25 85 VAL A CA 1
ATOM 746 C C . VAL A 1 85 ? -1.211 1.742 -2.258 1.00 91.25 85 VAL A C 1
ATOM 748 O O . VAL A 1 85 ? -1.772 1.069 -1.393 1.00 91.25 85 VAL A O 1
ATOM 751 N N . ARG A 1 86 ? -1.902 2.378 -3.208 1.00 91.12 86 ARG A N 1
ATOM 752 C CA . ARG A 1 86 ? -3.363 2.353 -3.322 1.00 91.12 86 ARG A CA 1
ATOM 753 C C . ARG A 1 86 ? -3.880 0.942 -3.520 1.00 91.12 86 ARG A C 1
ATOM 755 O O . ARG A 1 86 ? -4.838 0.573 -2.851 1.00 91.12 86 ARG A O 1
ATOM 762 N N . LEU A 1 87 ? -3.256 0.160 -4.397 1.00 89.88 87 LEU A N 1
ATOM 763 C CA . LEU A 1 87 ? -3.643 -1.223 -4.651 1.00 89.88 87 LEU A CA 1
ATOM 764 C C . LEU A 1 87 ? -3.573 -2.061 -3.363 1.00 89.88 87 LEU A C 1
ATOM 766 O O . LEU A 1 87 ? -4.529 -2.758 -3.018 1.00 89.88 87 LEU A O 1
ATOM 770 N N . GLY A 1 88 ? -2.470 -1.946 -2.616 1.00 89.88 88 GLY A N 1
ATOM 771 C CA . GLY A 1 88 ? -2.313 -2.621 -1.327 1.00 89.88 88 GLY A CA 1
ATOM 772 C C . GLY A 1 88 ? -3.332 -2.155 -0.285 1.00 89.88 88 GLY A C 1
ATOM 773 O O . GLY A 1 88 ? -3.967 -2.977 0.380 1.00 89.88 88 GLY A O 1
ATOM 774 N N . PHE A 1 89 ? -3.525 -0.839 -0.175 1.00 90.62 89 PHE A N 1
ATOM 775 C CA . PHE A 1 89 ? -4.462 -0.229 0.766 1.00 90.62 89 PHE A CA 1
ATOM 776 C C . PHE A 1 89 ? -5.898 -0.661 0.481 1.00 90.62 89 PHE A C 1
ATOM 778 O O . PHE A 1 89 ? -6.589 -1.131 1.380 1.00 90.62 89 PHE A O 1
ATOM 785 N N . ASP A 1 90 ? -6.344 -0.562 -0.769 1.00 89.25 90 ASP A N 1
ATOM 786 C CA . ASP A 1 90 ? -7.693 -0.950 -1.176 1.00 89.25 90 ASP A CA 1
ATOM 787 C C . ASP A 1 90 ? -7.941 -2.437 -0.902 1.00 89.25 90 ASP A C 1
ATOM 789 O O . ASP A 1 90 ? -8.966 -2.799 -0.324 1.00 89.25 90 ASP A O 1
ATOM 793 N N . ARG A 1 91 ? -6.952 -3.299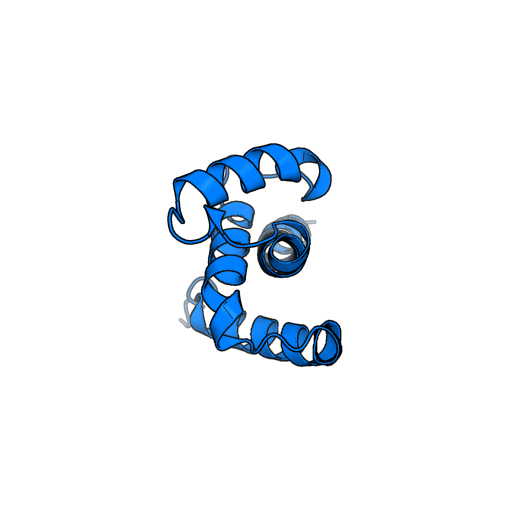 -1.176 1.00 87.50 91 ARG A N 1
ATOM 794 C CA . ARG A 1 91 ? -7.050 -4.726 -0.861 1.00 87.50 91 ARG A CA 1
ATOM 795 C C . ARG A 1 91 ? -7.227 -4.984 0.632 1.00 87.50 91 ARG A C 1
ATOM 797 O O . ARG A 1 91 ? -8.133 -5.727 1.001 1.00 87.50 91 ARG A O 1
ATOM 804 N N . ALA A 1 92 ? -6.425 -4.352 1.487 1.00 86.75 92 ALA A N 1
ATOM 805 C CA . ALA A 1 92 ? -6.600 -4.463 2.936 1.00 86.75 92 ALA A CA 1
ATOM 806 C C . ALA A 1 92 ? -8.005 -4.011 3.364 1.00 86.75 92 ALA A C 1
ATOM 808 O O . ALA A 1 92 ? -8.659 -4.640 4.195 1.00 86.75 92 ALA A O 1
ATOM 809 N N . LYS A 1 93 ? -8.520 -2.946 2.747 1.00 84.00 93 LYS A N 1
ATOM 810 C CA . LYS A 1 93 ? -9.843 -2.397 3.055 1.00 84.00 93 LYS A CA 1
ATOM 811 C C . LYS A 1 93 ? -10.976 -3.293 2.577 1.00 84.00 93 LYS A C 1
ATOM 813 O O . LYS A 1 93 ? -11.977 -3.379 3.281 1.00 84.00 93 LYS A O 1
ATOM 818 N N . GLN A 1 94 ? -10.824 -3.990 1.455 1.00 81.69 94 GLN A N 1
ATOM 819 C CA . GLN A 1 94 ? -11.764 -5.028 1.031 1.00 81.69 94 GLN A CA 1
ATOM 820 C C . GLN A 1 94 ? -11.806 -6.169 2.058 1.00 81.69 94 GLN A C 1
ATOM 822 O O . GLN A 1 94 ? -12.885 -6.545 2.505 1.00 81.69 94 GLN A O 1
ATOM 827 N N . GLU A 1 95 ? -10.649 -6.646 2.527 1.00 75.94 95 GLU A N 1
ATOM 828 C CA . GLU A 1 95 ? -10.582 -7.740 3.510 1.00 75.94 95 GLU A CA 1
ATOM 829 C C . GLU A 1 95 ? -11.167 -7.355 4.881 1.00 75.94 95 GLU A C 1
ATOM 831 O O . GLU A 1 95 ? -11.927 -8.114 5.496 1.00 75.94 95 GLU A O 1
ATOM 836 N N . HIS A 1 96 ? -10.861 -6.147 5.356 1.00 68.75 96 HIS A N 1
ATOM 837 C CA . HIS A 1 96 ? -11.372 -5.641 6.629 1.00 68.75 96 HIS A CA 1
ATOM 838 C C . HIS A 1 96 ? -12.824 -5.143 6.536 1.00 68.75 96 HIS A C 1
ATOM 840 O O . HIS A 1 96 ? -13.582 -5.284 7.495 1.00 68.75 96 HIS A O 1
ATOM 846 N N . GLY A 1 97 ? -13.243 -4.617 5.384 1.00 60.97 97 GLY A N 1
ATOM 847 C CA . GLY A 1 97 ? -14.612 -4.176 5.111 1.00 60.97 97 GLY A CA 1
ATOM 848 C C . GLY A 1 97 ? -15.591 -5.336 4.917 1.00 60.97 97 GLY A C 1
ATOM 849 O O . GLY A 1 97 ? -16.704 -5.286 5.442 1.00 60.97 97 GLY A O 1
ATOM 850 N N . GLU A 1 98 ? -15.176 -6.425 4.257 1.00 52.84 98 GLU A N 1
ATOM 851 C CA . GLU A 1 98 ? -15.993 -7.643 4.119 1.00 52.84 98 GLU A CA 1
ATOM 852 C C . GLU A 1 98 ? -16.276 -8.315 5.469 1.00 52.84 98 GLU A C 1
ATOM 854 O O . GLU A 1 98 ? -17.345 -8.902 5.662 1.00 52.84 98 GLU A O 1
ATOM 859 N N . THR A 1 99 ? -15.368 -8.178 6.439 1.00 50.88 99 THR A N 1
ATOM 860 C CA . THR A 1 99 ? -15.570 -8.705 7.798 1.00 50.88 99 THR A CA 1
ATOM 861 C C . THR A 1 99 ? -16.746 -8.018 8.514 1.00 50.88 99 THR A C 1
ATOM 863 O O . THR A 1 99 ? -17.390 -8.623 9.375 1.00 50.88 99 THR A O 1
ATOM 866 N N . GLN A 1 100 ? -17.097 -6.786 8.127 1.00 46.47 100 GLN A N 1
ATOM 867 C CA . GLN A 1 100 ? -18.210 -6.036 8.715 1.00 46.47 100 GLN A CA 1
ATOM 868 C C . GLN A 1 100 ? -19.578 -6.405 8.101 1.00 46.47 100 GLN A C 1
ATOM 870 O O . GLN A 1 100 ? -20.598 -6.272 8.772 1.00 46.47 100 GLN A O 1
ATOM 875 N N . LEU A 1 101 ? -19.619 -6.894 6.853 1.00 47.12 101 LEU A N 1
ATOM 876 C CA . LEU A 1 101 ? -20.866 -7.124 6.100 1.00 47.12 101 LEU A CA 1
ATOM 877 C C . LEU A 1 101 ? -21.475 -8.527 6.260 1.00 47.12 101 LEU A C 1
ATOM 879 O O . LEU A 1 101 ? -22.612 -8.739 5.853 1.00 47.12 101 LEU A O 1
ATOM 883 N N . ARG A 1 102 ? -20.775 -9.488 6.877 1.00 41.41 102 ARG A N 1
ATOM 884 C CA . ARG A 1 102 ? -21.295 -10.857 7.094 1.00 41.41 102 ARG A CA 1
ATOM 885 C C . ARG A 1 102 ? -22.063 -11.061 8.410 1.00 41.41 102 ARG A C 1
ATOM 887 O O . ARG A 1 102 ? -22.244 -12.201 8.825 1.00 41.41 102 ARG A O 1
ATOM 894 N N . GLN A 1 103 ? -22.476 -9.986 9.084 1.00 43.28 103 GLN A N 1
ATOM 895 C CA . GLN A 1 103 ? -23.032 -10.049 10.448 1.00 43.28 103 GLN A CA 1
ATOM 896 C C . GLN A 1 103 ? -24.524 -9.695 10.553 1.00 43.28 103 GLN A C 1
ATOM 898 O O . GLN A 1 103 ? -25.017 -9.544 11.668 1.00 43.28 103 GLN A O 1
ATOM 903 N N . PHE A 1 104 ? -25.238 -9.570 9.431 1.00 41.06 104 PHE A N 1
ATOM 904 C CA . PHE A 1 104 ? -26.679 -9.299 9.414 1.00 41.06 104 PHE A CA 1
ATOM 905 C C . PHE A 1 104 ? -27.450 -10.393 8.684 1.00 41.06 104 PHE A C 1
ATOM 907 O O . PHE A 1 104 ? -27.013 -10.778 7.575 1.00 41.06 104 PHE A O 1
#

Secondary structure (DSSP, 8-state):
----PSPPHHHHHHHHHHHHHHHHGGGT--HHHHHHHHHHHHHHHTSGGGTT--HHHHHHHHHHHHHHH-TTGGGS-HHHHHHHHHHHHHHHHHHHHHHHHT--

Radius of gyration: 14.32 Å; Cα contacts (8 Å, |Δi|>4): 77; chains: 1; bounding box: 42×40×33 Å

Sequence (104 aa):
MAMFPPRRWDDVRNDLRSDWDRTYLAYKRPWEEVQDDVRFGWEQGSNPRYLGAKFEDVEDELQKLWETSFPHARFEDWRYLKEAVRLGFDRAKQEHGETQLRQF

pLDDT: mean 78.65, std 14.56, range [34.72, 91.94]

Foldseek 3Di:
DPPPPDCDLVNVLVVLQVVCCVPCVVVPDHCVRQVVLLQLLQVVLLDPVQVPHACVRCVVVSVVVCCVVCVVCVPPDCVSNSVSSNSSNVSNNVSVVVVVPVPD

Solvent-accessible surface area (backbone atoms only — not comparable to full-atom values): 6106 Å² total; per-residue (Å²): 131,88,74,75,68,76,84,46,67,73,62,53,47,54,56,49,46,53,49,44,48,72,74,38,61,85,70,78,62,58,62,84,79,40,50,64,44,19,47,52,18,24,55,50,33,62,31,77,91,43,62,94,59,53,65,85,81,41,45,72,61,50,50,55,50,45,51,67,75,35,72,77,47,74,80,52,62,59,84,70,45,50,57,35,20,43,53,20,19,54,51,27,40,50,60,60,50,53,67,67,68,76,78,122